Protein AF-A0A2A4QN76-F1 (afdb_monomer)

Foldseek 3Di:
DPDPPVVVVVVVVVVVVVVVVVVVVVVVVVPVVFPPQAFDWVVVSVVVCVVVAWAWDADPPDDPVPAPPVLNCCCPVVVNNQWDHFDPPPQQKTWGWTAHPVRFIKIWIWTFDDDVPDDCVPDPTTTGTHHIDRPGDPPD

Sequence (140 aa):
MMAKHKNTFLYLMTFFCFALLIFCAFLYQNHEKKSLILNMPYHDVREIIIQNGWKPYEREDRNYDTMGFHAEDLIKNFGYIEVDACSGTGMGYCQFYFKNKHGVFLRVTSKESPFPGYDPDIDGFDYMAVFSYGLQYKVD

Secondary structure (DSSP, 8-state):
--SHHHHHHHHHHHHHHHHHHHHHHHHHHHHHHHHTTTTSBHHHHHHHHHHTT-EE---TT--GGGS-HHHHHHHHHH--TTEEEE-TTTT-EEEEEEE-TTS-EEEEEEEE---TT--HHHH---EEEEEEE-------

Nearest PDB structures (foldseek):
  1x0o-assembly1_A  TM=3.740E-01  e=8.622E-01  Homo sapiens
  6zxd-assembly1_z  TM=3.828E-01  e=1.523E+00  Homo sapiens
  6h00-assembly1_A-2  TM=3.801E-01  e=1.707E+00  Homo sapiens
  6zxh-assembly1_z  TM=2.786E-01  e=1.284E+00  Homo sapiens
  6zxf-assembly1_z  TM=2.834E-01  e=3.016E+00  Homo sapiens

Radius of gyration: 23.34 Å; Cα contacts (8 Å, |Δi|>4): 178; chains: 1; bounding box: 62×31×75 Å

Mean predicted aligned error: 13.36 Å

Solvent-accessible surface area (backbone atoms only — not comparable to full-atom values): 8167 Å² total; per-residue (Å²): 143,87,70,73,65,64,57,55,52,52,52,52,54,53,51,49,51,51,53,50,52,54,52,51,54,60,55,54,66,63,57,61,73,69,66,76,57,59,80,36,50,36,68,62,46,49,50,55,44,43,76,71,58,33,37,77,35,62,65,89,84,67,54,73,91,77,47,46,68,69,41,51,45,38,32,76,79,69,62,43,54,19,54,75,50,40,49,88,80,82,65,43,33,34,35,32,34,26,34,33,95,85,61,38,37,33,41,36,31,28,27,51,59,90,59,96,87,70,52,69,93,80,74,58,86,62,31,27,20,70,44,78,44,76,49,83,50,76,83,128

pLDDT: mean 71.49, std 17.36, range [27.89, 94.19]

Structure (mmCIF, N/CA/C/O backbone):
data_AF-A0A2A4QN76-F1
#
_entry.id   AF-A0A2A4QN76-F1
#
loop_
_atom_site.group_PDB
_atom_site.id
_atom_site.type_symbol
_atom_site.label_atom_id
_atom_site.label_alt_id
_atom_site.label_comp_id
_atom_site.label_asym_id
_atom_site.label_entity_id
_atom_site.label_seq_id
_atom_site.pdbx_PDB_ins_code
_atom_site.Cartn_x
_atom_site.Cartn_y
_atom_site.Cartn_z
_atom_site.occupancy
_atom_site.B_iso_or_equiv
_atom_site.auth_seq_id
_atom_site.auth_comp_id
_atom_site.auth_asym_id
_atom_site.auth_atom_id
_atom_site.pdbx_PDB_model_num
ATOM 1 N N . MET A 1 1 ? -39.518 17.758 55.658 1.00 46.94 1 MET A N 1
ATOM 2 C CA . MET A 1 1 ? -39.294 17.317 54.261 1.00 46.94 1 MET A CA 1
ATOM 3 C C . MET A 1 1 ? -37.915 17.787 53.773 1.00 46.94 1 MET A C 1
ATOM 5 O O . MET A 1 1 ? -37.858 18.808 53.116 1.00 46.94 1 MET A O 1
ATOM 9 N N . MET A 1 2 ? -36.793 17.126 54.104 1.00 52.97 2 MET A N 1
ATOM 10 C CA . MET A 1 2 ? -35.450 17.566 53.633 1.00 52.97 2 MET A CA 1
ATOM 11 C C . MET A 1 2 ? -34.412 16.424 53.480 1.00 52.97 2 MET A C 1
ATOM 13 O O . MET A 1 2 ? -33.221 16.637 53.660 1.00 52.97 2 MET A O 1
ATOM 17 N N . ALA A 1 3 ? -34.825 15.192 53.152 1.00 53.44 3 ALA A N 1
ATOM 18 C CA . ALA A 1 3 ? -33.884 14.065 52.973 1.00 53.44 3 ALA A CA 1
ATOM 19 C C . ALA A 1 3 ? -33.683 13.629 51.506 1.00 53.44 3 ALA A C 1
ATOM 21 O O . ALA A 1 3 ? -32.710 12.954 51.186 1.00 53.44 3 ALA A O 1
ATOM 22 N N . LYS A 1 4 ? -34.568 14.039 50.586 1.00 53.28 4 LYS A N 1
ATOM 23 C CA . LYS A 1 4 ? -34.604 13.515 49.207 1.00 53.28 4 LYS A CA 1
ATOM 24 C C . LYS A 1 4 ? -33.523 14.102 48.281 1.00 53.28 4 LYS A C 1
ATOM 26 O O . LYS A 1 4 ? -33.221 13.508 47.260 1.00 53.28 4 LYS A O 1
ATOM 31 N N . HIS A 1 5 ? -32.913 15.234 48.648 1.00 55.38 5 HIS A N 1
ATOM 32 C CA . HIS A 1 5 ? -31.998 15.988 47.776 1.00 55.38 5 HIS A CA 1
ATOM 33 C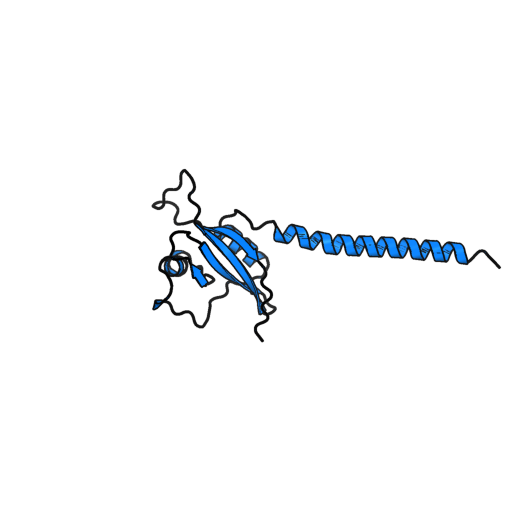 C . HIS A 1 5 ? -30.548 15.463 47.764 1.00 55.38 5 HIS A C 1
ATOM 35 O O . HIS A 1 5 ? -29.844 15.629 46.770 1.00 55.38 5 HIS A O 1
ATOM 41 N N . LYS A 1 6 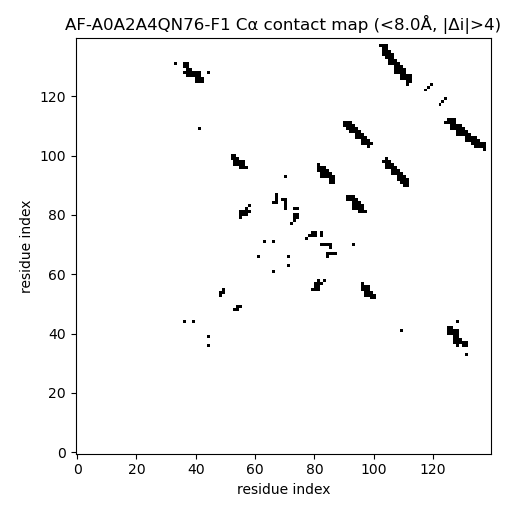? -30.095 14.807 48.846 1.00 57.00 6 LYS A N 1
ATOM 42 C CA . LYS A 1 6 ? -28.715 14.291 48.957 1.00 57.00 6 LYS A CA 1
ATOM 43 C C . LYS A 1 6 ? -28.479 13.058 48.081 1.00 57.00 6 LYS A C 1
AT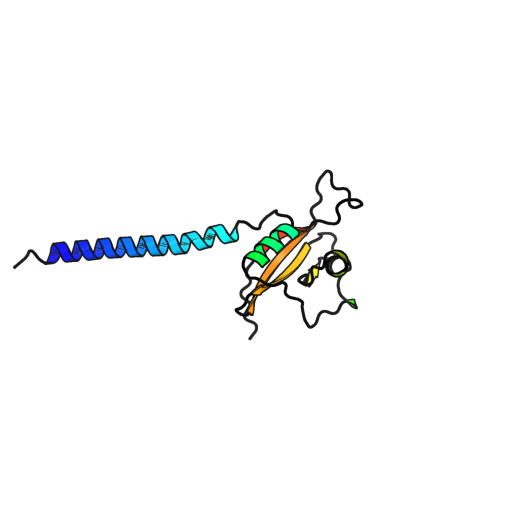OM 45 O O . LYS A 1 6 ? -27.427 12.944 47.462 1.00 57.00 6 LYS A O 1
ATOM 50 N N . ASN A 1 7 ? -29.482 12.188 47.964 1.00 62.75 7 ASN A N 1
ATOM 51 C CA . ASN A 1 7 ? -29.385 10.989 47.130 1.00 62.75 7 ASN A CA 1
ATOM 52 C C . ASN A 1 7 ? -29.396 11.347 45.640 1.00 62.75 7 ASN A C 1
ATOM 54 O O . ASN A 1 7 ? -28.600 10.803 44.885 1.00 62.75 7 ASN A O 1
ATOM 58 N N . THR A 1 8 ? -30.215 12.317 45.222 1.00 71.81 8 THR A N 1
ATOM 59 C CA . THR A 1 8 ? -30.261 12.775 43.823 1.00 71.81 8 THR A CA 1
ATOM 60 C C . THR A 1 8 ? -28.919 13.339 43.353 1.00 71.81 8 THR A C 1
ATOM 62 O O . THR A 1 8 ? -28.494 13.050 42.239 1.00 71.81 8 THR A O 1
ATOM 65 N N . PHE A 1 9 ? -28.218 14.087 44.210 1.00 76.00 9 PHE A N 1
ATOM 66 C CA . PHE A 1 9 ? -26.894 14.630 43.894 1.00 76.00 9 PHE A CA 1
ATOM 67 C C . PHE A 1 9 ? -25.830 13.528 43.744 1.00 76.00 9 PHE A C 1
ATOM 69 O O . PHE A 1 9 ? -25.026 13.561 42.814 1.00 76.00 9 PHE A O 1
ATOM 76 N N . LEU A 1 10 ? -25.869 12.509 44.608 1.00 74.06 10 LEU A N 1
ATOM 77 C CA . LEU A 1 10 ? -24.949 11.371 44.546 1.00 74.06 10 LEU A CA 1
ATOM 78 C C . LEU A 1 10 ? -25.180 10.503 43.292 1.00 74.06 10 LEU A C 1
ATOM 80 O O . LEU A 1 10 ? -24.219 10.067 42.655 1.00 74.06 10 LEU A O 1
ATOM 84 N N . TYR A 1 11 ? -26.440 10.303 42.888 1.00 79.81 11 TYR A N 1
ATOM 85 C CA . TYR A 1 11 ? -26.779 9.599 41.644 1.00 79.81 11 TYR A CA 1
ATOM 86 C C . TYR A 1 11 ? -26.342 10.369 40.390 1.00 79.81 11 TYR A C 1
ATOM 88 O O . TYR A 1 11 ? -25.850 9.767 39.441 1.00 79.81 11 TYR A O 1
ATOM 96 N N . LEU A 1 12 ? -26.450 11.701 40.394 1.00 80.81 12 LEU A N 1
ATOM 97 C CA . LEU A 1 12 ? -25.982 12.532 39.280 1.00 80.81 12 LEU A CA 1
ATOM 98 C C . LEU A 1 12 ? -24.458 12.482 39.116 1.00 80.81 12 LEU A C 1
ATOM 100 O O . LEU A 1 12 ? -23.964 12.342 38.000 1.00 80.81 12 LEU A O 1
ATOM 104 N N . MET A 1 13 ? -23.711 12.548 40.221 1.00 81.19 13 MET A N 1
ATOM 105 C CA . MET A 1 13 ? -22.246 12.472 40.199 1.00 81.19 13 MET A CA 1
ATOM 106 C C . MET A 1 13 ? -21.741 11.102 39.736 1.00 81.19 13 MET A C 1
ATOM 108 O O . MET A 1 13 ? -20.831 11.019 38.914 1.00 81.19 13 MET A O 1
ATOM 112 N N . THR A 1 14 ? -22.357 10.020 40.215 1.00 83.94 14 THR A N 1
ATOM 113 C CA . THR A 1 14 ? -21.989 8.656 39.799 1.00 83.94 14 THR A CA 1
ATOM 114 C C . THR A 1 14 ? -22.303 8.403 38.327 1.00 83.94 14 THR A C 1
ATOM 116 O O . THR A 1 14 ? -21.462 7.849 37.621 1.00 83.94 14 THR A O 1
ATOM 119 N N . PHE A 1 15 ? -23.449 8.878 37.830 1.00 87.12 15 PHE A N 1
ATOM 120 C CA . PHE A 1 15 ? -23.792 8.793 36.410 1.00 87.12 15 PHE A CA 1
ATOM 121 C C . PHE A 1 15 ? -22.788 9.547 35.528 1.00 87.12 15 PHE A C 1
ATOM 123 O O . PHE A 1 15 ? -22.333 9.017 34.515 1.00 87.12 15 PHE A O 1
ATOM 130 N N . PHE A 1 16 ? -22.389 10.755 35.935 1.00 87.31 16 PHE A N 1
ATOM 131 C CA . PHE A 1 16 ? -21.427 11.559 35.182 1.00 87.31 16 PHE A CA 1
ATOM 132 C C . PHE A 1 16 ? -20.038 10.906 35.135 1.00 87.31 16 PHE A C 1
ATOM 134 O O . PHE A 1 16 ? -19.422 10.858 34.073 1.00 87.31 16 PHE A O 1
ATOM 141 N N . CYS A 1 17 ? -19.575 10.324 36.248 1.00 87.19 17 CYS A N 1
ATOM 142 C CA . CYS A 1 17 ? -18.332 9.549 36.279 1.00 87.19 17 CYS A CA 1
ATOM 143 C C . CYS A 1 17 ? -18.387 8.325 35.357 1.00 87.19 17 CYS A C 1
ATOM 145 O O . CYS A 1 17 ? -17.441 8.089 34.610 1.00 87.19 17 CYS A O 1
ATOM 147 N N . PHE A 1 18 ? -19.489 7.567 35.358 1.00 88.00 18 PHE A N 1
ATOM 148 C CA . PHE A 1 18 ? -19.647 6.425 34.452 1.00 88.00 18 PHE A CA 1
ATOM 149 C C . PHE A 1 18 ? -19.648 6.853 32.980 1.00 88.00 18 PHE A C 1
ATOM 151 O O . PHE A 1 18 ? -18.966 6.232 32.167 1.00 88.00 18 PHE A O 1
ATOM 158 N N . ALA A 1 19 ? -20.347 7.939 32.639 1.00 89.81 19 ALA A N 1
ATOM 159 C CA . ALA A 1 19 ? -20.349 8.483 31.283 1.00 89.81 19 ALA A CA 1
ATOM 160 C C . ALA A 1 19 ? -18.944 8.931 30.837 1.00 89.81 19 ALA A C 1
ATOM 162 O O . ALA A 1 19 ? -18.533 8.635 29.715 1.00 89.81 19 ALA A O 1
ATOM 163 N N . LEU A 1 20 ? -18.179 9.574 31.727 1.00 88.12 20 LEU A N 1
ATOM 164 C CA . LEU A 1 20 ? -16.786 9.965 31.482 1.00 88.12 20 LEU A CA 1
ATOM 165 C C . LEU A 1 20 ? -15.871 8.759 31.257 1.00 88.12 20 LEU A C 1
ATOM 167 O O . LEU A 1 20 ? -15.066 8.777 30.330 1.00 88.12 20 LEU A O 1
ATOM 171 N N . LEU A 1 21 ? -16.008 7.704 32.063 1.00 87.06 21 LEU A N 1
ATOM 172 C CA . LEU A 1 21 ? -15.219 6.479 31.908 1.00 87.06 21 LEU A CA 1
ATOM 173 C C . LEU A 1 21 ? -15.517 5.774 30.578 1.00 87.06 21 LEU A C 1
ATOM 175 O O . LEU A 1 21 ? -14.586 5.359 29.890 1.00 87.06 21 LEU A O 1
ATOM 179 N N . ILE A 1 22 ? -16.792 5.694 30.182 1.00 85.06 22 ILE A N 1
ATOM 180 C CA . ILE A 1 22 ? -17.198 5.110 28.895 1.00 85.06 22 ILE A CA 1
ATOM 181 C C . ILE A 1 22 ? -16.643 5.937 27.728 1.00 85.06 22 ILE A C 1
ATOM 183 O O . ILE A 1 22 ? -16.075 5.376 26.793 1.00 85.06 22 ILE A O 1
ATOM 187 N N . PHE A 1 23 ? -16.755 7.266 27.792 1.00 82.06 23 PHE A N 1
ATOM 188 C CA . PHE A 1 23 ? -16.219 8.154 26.760 1.00 82.06 23 PHE A CA 1
ATOM 189 C C . PHE A 1 23 ? -14.690 8.047 26.647 1.00 82.06 23 PHE A C 1
ATOM 191 O O . PHE A 1 23 ? -14.154 7.954 25.544 1.00 82.06 23 PHE A O 1
ATOM 198 N N . CYS A 1 24 ? -13.986 7.971 27.779 1.00 81.31 24 CYS A N 1
ATOM 199 C CA . CYS A 1 24 ? -12.533 7.819 27.814 1.00 81.31 24 CYS A CA 1
ATOM 200 C C . CYS A 1 24 ? -12.081 6.476 27.212 1.00 81.31 24 CYS A C 1
ATOM 202 O O . CYS A 1 24 ? -11.151 6.443 26.407 1.00 81.31 24 CYS A O 1
ATOM 204 N N . ALA A 1 25 ? -12.788 5.380 27.514 1.00 76.69 25 ALA A N 1
ATOM 205 C CA . ALA A 1 25 ? -12.526 4.073 26.908 1.00 76.69 25 ALA A CA 1
ATOM 206 C C . ALA A 1 25 ? -12.733 4.085 25.381 1.00 76.69 25 ALA A C 1
ATOM 208 O O . ALA A 1 25 ? -11.941 3.499 24.642 1.00 76.69 25 ALA A O 1
ATOM 209 N N . PHE A 1 26 ? -13.754 4.801 24.898 1.00 69.81 26 PHE A N 1
ATOM 210 C CA . PHE A 1 26 ? -14.028 4.948 23.466 1.00 69.81 26 PHE A CA 1
ATOM 211 C C . PHE A 1 26 ? -12.934 5.745 22.739 1.00 69.81 26 PHE A C 1
ATOM 213 O O . PHE A 1 26 ? -12.553 5.414 21.615 1.00 69.81 26 PHE A O 1
ATOM 220 N N . LEU A 1 27 ? -12.392 6.784 23.379 1.00 65.94 27 LEU A N 1
ATOM 221 C CA . LEU A 1 27 ? -11.265 7.546 22.839 1.00 65.94 27 LEU A CA 1
ATOM 222 C C . LEU A 1 27 ? -9.962 6.735 22.847 1.00 65.94 27 LEU A C 1
ATOM 224 O O . LEU A 1 27 ? -9.218 6.779 21.868 1.00 65.94 27 LEU A O 1
ATOM 228 N N . TYR A 1 28 ? -9.709 5.959 23.905 1.00 64.12 28 TYR A N 1
ATOM 229 C CA . TYR A 1 28 ? -8.490 5.158 24.052 1.00 64.12 28 TYR A CA 1
ATOM 230 C C . TYR A 1 28 ? -8.325 4.118 22.931 1.00 64.12 28 TYR A C 1
ATOM 232 O O . TYR A 1 28 ? -7.244 4.000 22.354 1.00 64.12 28 TYR A O 1
ATOM 240 N N . GLN A 1 29 ? -9.404 3.434 22.532 1.00 56.03 29 GLN A N 1
ATOM 241 C CA . GLN A 1 29 ? -9.340 2.432 21.456 1.00 56.03 29 GLN A CA 1
ATOM 242 C C . GLN A 1 29 ? -8.944 3.001 20.083 1.00 56.03 29 GLN A C 1
ATOM 244 O O . GLN A 1 29 ? -8.411 2.275 19.245 1.00 56.03 29 GLN A O 1
ATOM 249 N N . ASN A 1 30 ? -9.170 4.293 19.837 1.00 54.19 30 ASN A N 1
ATOM 250 C CA . ASN A 1 30 ? -8.855 4.904 18.546 1.00 54.19 30 ASN A CA 1
ATOM 251 C C . ASN A 1 30 ? -7.370 5.279 18.392 1.00 54.19 30 ASN A C 1
ATOM 253 O O . ASN A 1 30 ? -6.908 5.450 17.265 1.00 54.19 30 ASN A O 1
ATOM 257 N N . HIS A 1 31 ? -6.614 5.396 19.490 1.00 51.16 31 HIS A N 1
ATOM 258 C CA . HIS A 1 31 ? -5.220 5.843 19.441 1.00 51.16 31 HIS A CA 1
ATOM 259 C C . HIS A 1 31 ? -4.242 4.712 19.082 1.00 51.16 31 HIS A C 1
ATOM 261 O O . HIS A 1 31 ? -3.394 4.894 18.208 1.00 51.16 31 HIS A O 1
ATOM 267 N N . GLU A 1 32 ? -4.379 3.525 19.684 1.00 48.19 32 GLU A N 1
ATOM 268 C CA . GLU A 1 32 ? -3.433 2.421 19.442 1.00 48.19 32 GLU A CA 1
ATOM 269 C C . GLU A 1 32 ? -3.465 1.903 18.000 1.00 48.19 32 GLU A C 1
ATOM 271 O O . GLU A 1 32 ? -2.428 1.567 17.427 1.00 48.19 32 GLU A O 1
ATOM 276 N N . LYS A 1 33 ? -4.638 1.925 17.355 1.00 50.91 33 LYS A N 1
ATOM 277 C CA . LYS A 1 33 ? -4.811 1.370 16.006 1.00 50.91 33 LYS A CA 1
ATOM 278 C C . LYS A 1 33 ? -4.024 2.120 14.920 1.00 50.91 33 LYS A C 1
ATOM 280 O O . LYS A 1 33 ? -3.754 1.554 13.866 1.00 50.91 33 LYS A O 1
ATOM 285 N N . LYS A 1 34 ? -3.645 3.382 15.164 1.00 49.47 34 LYS A N 1
ATOM 286 C CA . LYS A 1 34 ? -2.907 4.227 14.207 1.00 49.47 34 LYS A CA 1
ATOM 287 C C . LYS A 1 34 ? -1.388 4.004 14.250 1.00 49.47 34 LYS A C 1
ATOM 289 O O . LYS A 1 34 ? -0.716 4.258 13.256 1.00 49.47 34 LYS A O 1
ATOM 294 N N . SER A 1 35 ? -0.849 3.537 15.378 1.00 51.25 35 SER A N 1
ATOM 295 C CA . SER A 1 35 ? 0.602 3.443 15.606 1.00 51.25 35 SER A CA 1
ATOM 296 C C . SER A 1 35 ? 1.235 2.140 15.111 1.00 51.25 35 SER A C 1
ATOM 298 O O . SER A 1 35 ? 2.451 2.092 14.957 1.00 51.25 35 SER A O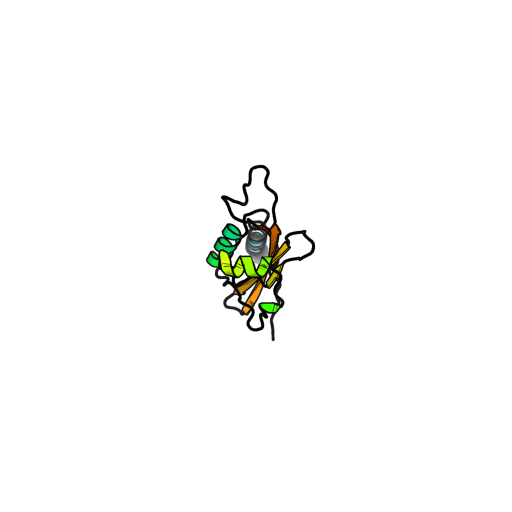 1
ATOM 300 N N . LEU A 1 36 ? 0.446 1.086 14.879 1.00 54.47 36 LEU A N 1
ATOM 301 C CA . LEU A 1 36 ? 0.980 -0.267 14.681 1.00 54.47 36 LEU A CA 1
ATOM 302 C C . LEU A 1 36 ? 1.660 -0.480 13.315 1.00 54.47 36 LEU A C 1
ATOM 304 O O . LEU A 1 36 ? 2.351 -1.467 13.144 1.00 54.47 36 LEU A O 1
ATOM 308 N N . ILE A 1 37 ? 1.475 0.420 12.342 1.00 64.31 37 ILE A N 1
ATOM 309 C CA . ILE A 1 37 ? 1.759 0.154 10.915 1.00 64.31 37 ILE A CA 1
ATOM 310 C C . ILE A 1 37 ? 3.110 0.743 10.436 1.00 64.31 37 ILE A C 1
ATOM 312 O O . ILE A 1 37 ? 3.510 0.558 9.292 1.00 64.31 37 ILE A O 1
ATOM 316 N N . LEU A 1 38 ? 3.822 1.489 11.284 1.00 65.75 38 LEU A N 1
ATOM 317 C CA . LEU A 1 38 ? 5.061 2.182 10.903 1.00 65.75 38 LEU A CA 1
ATOM 318 C C . LEU A 1 38 ? 6.279 1.246 10.973 1.00 65.75 38 LEU A C 1
ATOM 320 O O . LEU A 1 38 ? 6.404 0.481 11.925 1.00 65.75 38 LEU A O 1
ATOM 324 N N . ASN A 1 39 ? 7.209 1.376 10.020 1.00 67.81 39 ASN A N 1
ATOM 325 C CA . ASN A 1 39 ? 8.491 0.647 9.960 1.00 67.81 39 ASN A CA 1
ATOM 326 C C . ASN A 1 39 ? 8.373 -0.885 9.834 1.00 67.81 39 ASN A C 1
ATOM 328 O O . ASN A 1 39 ? 9.280 -1.605 10.247 1.00 67.81 39 ASN A O 1
ATOM 332 N N . MET A 1 40 ? 7.271 -1.377 9.271 1.00 73.12 40 MET A N 1
ATOM 333 C CA . MET A 1 40 ? 7.118 -2.784 8.892 1.00 73.12 40 MET A CA 1
ATOM 334 C C . MET A 1 40 ? 7.229 -2.944 7.370 1.00 73.12 40 MET A C 1
ATOM 336 O O . MET A 1 40 ? 6.879 -1.995 6.647 1.00 73.12 40 MET A O 1
ATOM 340 N N . PRO A 1 41 ? 7.660 -4.126 6.886 1.00 78.94 41 PRO A N 1
ATOM 341 C CA . PRO A 1 41 ? 7.532 -4.509 5.487 1.00 78.94 41 PRO A CA 1
ATOM 342 C C . PRO A 1 41 ? 6.136 -4.209 4.956 1.00 78.94 41 PRO A C 1
ATOM 344 O O . PRO A 1 41 ? 5.123 -4.466 5.613 1.00 78.94 41 PRO A O 1
ATOM 347 N N . TYR A 1 42 ? 6.058 -3.660 3.750 1.00 82.38 42 TYR A N 1
ATOM 348 C CA . TYR A 1 42 ? 4.791 -3.304 3.125 1.00 82.38 42 TYR A CA 1
ATOM 349 C C . TYR A 1 42 ? 3.926 -4.545 2.936 1.00 82.38 42 TYR A C 1
ATOM 351 O O . TYR A 1 42 ? 2.709 -4.459 3.084 1.00 82.38 42 TYR A O 1
ATOM 359 N N . HIS A 1 43 ? 4.548 -5.693 2.663 1.00 84.62 43 HIS A N 1
ATOM 360 C CA . HIS A 1 43 ? 3.853 -6.967 2.571 1.00 84.62 43 HIS A CA 1
ATOM 361 C C . HIS A 1 43 ? 3.075 -7.288 3.859 1.00 84.62 43 HIS A C 1
ATOM 363 O O . HIS A 1 43 ? 1.858 -7.473 3.814 1.00 84.62 43 HIS A O 1
ATOM 369 N N . ASP A 1 44 ? 3.736 -7.228 5.015 1.00 82.44 44 ASP A N 1
ATOM 370 C CA . ASP A 1 44 ? 3.113 -7.485 6.321 1.00 82.44 44 ASP A CA 1
ATOM 371 C C . ASP A 1 44 ? 2.013 -6.458 6.626 1.00 82.44 44 ASP A C 1
ATOM 373 O O . ASP A 1 44 ? 0.915 -6.775 7.091 1.00 82.44 44 ASP A O 1
ATOM 377 N N . VAL A 1 45 ? 2.281 -5.192 6.304 1.00 83.62 45 VAL A N 1
ATOM 378 C CA . VAL A 1 45 ? 1.321 -4.094 6.447 1.00 83.62 45 VAL A CA 1
ATOM 379 C C . VAL A 1 45 ? 0.076 -4.334 5.599 1.00 83.62 45 VAL A C 1
ATOM 381 O O . VAL A 1 45 ? -1.047 -4.141 6.074 1.00 83.62 45 VAL A O 1
ATOM 384 N N . ARG A 1 46 ? 0.258 -4.765 4.352 1.00 88.06 46 ARG A N 1
ATOM 385 C CA . ARG A 1 46 ? -0.814 -5.094 3.416 1.00 88.06 46 ARG A CA 1
ATOM 386 C C . ARG A 1 46 ? -1.685 -6.215 3.969 1.00 88.06 46 ARG A C 1
ATOM 388 O O . ARG A 1 46 ? -2.909 -6.083 3.940 1.00 88.06 46 ARG A O 1
ATOM 395 N N . GLU A 1 47 ? -1.094 -7.270 4.524 1.00 88.25 47 GLU A N 1
ATOM 396 C CA . GLU A 1 47 ? -1.853 -8.352 5.157 1.00 88.25 47 GLU A CA 1
ATOM 397 C C . GLU A 1 47 ? -2.698 -7.851 6.329 1.00 88.25 47 GLU A C 1
ATOM 399 O O . GLU A 1 47 ? -3.902 -8.113 6.377 1.00 88.25 47 GLU A O 1
ATOM 404 N N . ILE A 1 48 ? -2.110 -7.059 7.232 1.00 84.94 48 ILE A N 1
ATOM 405 C CA . ILE A 1 48 ? -2.826 -6.472 8.373 1.00 84.94 48 ILE A CA 1
ATOM 406 C C . ILE A 1 48 ? -3.998 -5.607 7.887 1.00 84.94 48 ILE A C 1
ATOM 408 O O . ILE A 1 48 ? -5.104 -5.680 8.435 1.00 84.94 48 ILE A O 1
ATOM 412 N N . ILE A 1 49 ? -3.789 -4.791 6.851 1.00 85.94 49 ILE A N 1
ATOM 413 C CA . ILE A 1 49 ? -4.825 -3.934 6.260 1.00 85.94 49 ILE A CA 1
ATOM 414 C C . ILE A 1 49 ? -5.974 -4.780 5.695 1.00 85.94 49 ILE A C 1
ATOM 416 O O . ILE A 1 49 ? -7.142 -4.504 5.998 1.00 85.94 49 ILE A O 1
ATOM 420 N N . ILE A 1 50 ? -5.656 -5.838 4.944 1.00 89.94 50 ILE A N 1
ATOM 421 C CA . ILE A 1 50 ? -6.638 -6.761 4.360 1.00 89.94 50 ILE A CA 1
ATOM 422 C C . ILE A 1 50 ? -7.429 -7.493 5.451 1.00 89.94 50 ILE A C 1
ATOM 424 O O . ILE A 1 50 ? -8.662 -7.525 5.406 1.00 89.94 50 ILE A O 1
ATOM 428 N N . GLN A 1 51 ? -6.752 -8.010 6.479 1.00 88.19 51 GLN A N 1
ATOM 429 C CA . GLN A 1 51 ? -7.384 -8.664 7.631 1.00 88.19 51 GLN A CA 1
ATOM 430 C C . GLN A 1 51 ? -8.336 -7.723 8.390 1.00 88.19 51 GLN A C 1
ATOM 432 O O . GLN A 1 51 ? -9.338 -8.163 8.950 1.00 88.19 51 GLN A O 1
ATOM 437 N N . ASN A 1 52 ? -8.077 -6.411 8.362 1.00 84.62 52 ASN A N 1
ATOM 438 C CA . ASN A 1 52 ? -8.945 -5.385 8.948 1.00 84.62 52 ASN A CA 1
ATOM 439 C C . ASN A 1 52 ? -10.108 -4.949 8.031 1.00 84.62 52 ASN A C 1
ATOM 441 O O . ASN A 1 52 ? -10.817 -3.990 8.349 1.00 84.62 52 ASN A O 1
ATOM 445 N N . GLY A 1 53 ? -10.343 -5.647 6.916 1.00 86.44 53 GLY A N 1
ATOM 446 C CA . GLY A 1 53 ? -11.512 -5.452 6.054 1.00 86.44 53 GLY A CA 1
ATOM 447 C C . GLY A 1 53 ? -11.367 -4.346 5.006 1.00 86.44 53 GLY A C 1
ATOM 448 O O . GLY A 1 53 ? -12.366 -3.934 4.404 1.00 86.44 53 GLY A O 1
ATOM 449 N N . TRP A 1 54 ? -10.149 -3.863 4.779 1.00 90.19 54 TRP A N 1
ATOM 450 C CA . TRP A 1 54 ? -9.822 -3.025 3.630 1.00 90.19 54 TRP A CA 1
ATOM 451 C C . TRP A 1 54 ? -9.490 -3.908 2.424 1.00 90.19 54 TRP A C 1
ATOM 453 O O . TRP A 1 54 ? -8.971 -5.009 2.576 1.00 90.19 54 TRP A O 1
ATOM 463 N N . LYS A 1 55 ? -9.793 -3.446 1.213 1.00 94.12 55 LYS A N 1
ATOM 464 C CA . LYS A 1 55 ? -9.490 -4.166 -0.030 1.00 94.12 55 LYS A CA 1
ATOM 465 C C . LYS A 1 55 ? -8.479 -3.380 -0.859 1.00 94.12 55 LYS A C 1
ATOM 467 O O . LYS A 1 55 ? -8.647 -2.162 -0.933 1.00 94.12 55 LYS A O 1
ATOM 472 N N . PRO A 1 56 ? -7.486 -4.029 -1.491 1.00 94.19 56 PRO A N 1
ATOM 473 C CA . PRO A 1 56 ? -6.640 -3.388 -2.491 1.00 94.19 56 PRO A CA 1
ATOM 474 C C . PRO A 1 56 ? -7.501 -2.658 -3.522 1.00 94.19 56 PRO A C 1
ATOM 476 O O . PRO A 1 56 ? -8.482 -3.221 -4.015 1.00 94.19 56 PRO A O 1
ATOM 479 N N . TYR A 1 57 ? -7.188 -1.394 -3.788 1.00 93.19 57 TYR A N 1
ATOM 480 C CA . TYR A 1 57 ? -7.897 -0.600 -4.780 1.00 93.19 57 TYR A CA 1
ATOM 481 C C . TYR A 1 57 ? -7.054 -0.467 -6.039 1.00 93.19 57 TYR A C 1
ATOM 483 O O . TYR A 1 57 ? -6.062 0.257 -6.062 1.00 93.19 57 TYR A O 1
ATOM 491 N N . GLU A 1 58 ? -7.493 -1.135 -7.096 1.00 91.38 58 GLU A N 1
ATOM 492 C CA . GLU A 1 58 ? -6.974 -0.907 -8.433 1.00 91.38 58 GLU A CA 1
ATOM 493 C C . GLU A 1 58 ? -7.648 0.318 -9.052 1.00 91.38 58 GLU A C 1
ATOM 495 O O . GLU A 1 58 ? -8.874 0.433 -9.079 1.00 91.38 58 GLU A O 1
ATOM 500 N N . ARG A 1 59 ? -6.828 1.254 -9.525 1.00 84.44 59 ARG A N 1
ATOM 501 C CA . ARG A 1 59 ? -7.291 2.453 -10.215 1.00 84.44 59 ARG A CA 1
ATOM 502 C C . ARG A 1 59 ? -7.836 2.069 -11.599 1.00 84.44 59 ARG A C 1
ATOM 504 O O . ARG A 1 59 ? -7.096 1.535 -12.417 1.00 84.44 59 ARG A O 1
ATOM 511 N N . GLU A 1 60 ? -9.102 2.392 -11.865 1.00 83.88 60 GLU A N 1
ATOM 512 C CA . GLU A 1 60 ? -9.787 2.057 -13.127 1.00 83.88 60 GLU A CA 1
ATOM 513 C C . GLU A 1 60 ? -9.189 2.771 -14.353 1.00 83.88 60 GLU A C 1
ATOM 515 O O . GLU A 1 60 ? -9.126 2.194 -15.434 1.00 83.88 60 GLU A O 1
ATOM 520 N N . ASP A 1 61 ? -8.711 4.008 -14.193 1.00 83.94 61 ASP A N 1
ATOM 521 C CA . ASP A 1 61 ? -8.096 4.828 -15.246 1.00 83.94 61 ASP A CA 1
ATOM 522 C C . ASP A 1 61 ? -6.567 4.676 -15.317 1.00 83.94 61 ASP A C 1
ATOM 524 O O . ASP A 1 61 ? -5.867 5.546 -15.840 1.00 83.94 61 ASP A O 1
ATOM 528 N N . ARG A 1 62 ? -6.014 3.583 -14.770 1.00 83.06 62 ARG A N 1
ATOM 529 C CA . ARG A 1 62 ? -4.567 3.353 -14.772 1.00 83.06 62 ARG A CA 1
ATOM 530 C C . ARG A 1 62 ? -4.046 3.226 -16.204 1.00 83.06 62 ARG A C 1
ATOM 532 O O . ARG A 1 62 ? -4.355 2.275 -16.917 1.00 83.06 62 ARG A O 1
ATOM 539 N N . ASN A 1 63 ? -3.175 4.155 -16.583 1.00 82.31 63 ASN A N 1
ATOM 540 C CA . ASN A 1 63 ? -2.402 4.063 -17.811 1.00 82.31 63 ASN A CA 1
ATOM 541 C C . ASN A 1 63 ? -1.024 3.447 -17.524 1.00 82.31 63 ASN A C 1
ATOM 543 O O . ASN A 1 63 ? -0.117 4.132 -17.041 1.00 82.31 63 ASN A O 1
ATOM 547 N N . TYR A 1 64 ? -0.884 2.160 -17.847 1.00 78.06 64 TYR A N 1
ATOM 548 C CA . TYR A 1 64 ? 0.352 1.397 -17.666 1.00 78.06 64 TYR A CA 1
ATOM 549 C C . TYR A 1 64 ? 1.530 1.953 -18.481 1.00 78.06 64 TYR A C 1
ATOM 551 O O . TYR A 1 64 ? 2.658 1.863 -18.013 1.00 78.06 64 TYR A O 1
ATOM 559 N N . ASP A 1 65 ? 1.292 2.613 -19.621 1.00 76.31 65 ASP A N 1
ATOM 560 C CA . ASP A 1 65 ? 2.364 3.177 -20.462 1.00 76.31 65 ASP A CA 1
ATOM 561 C C . ASP A 1 65 ? 3.046 4.390 -19.811 1.00 76.31 65 ASP A C 1
ATOM 563 O O . ASP A 1 65 ? 4.181 4.740 -20.129 1.00 76.31 65 ASP A O 1
ATOM 567 N N . THR A 1 66 ? 2.336 5.060 -18.902 1.00 76.12 66 THR A N 1
ATOM 568 C CA . THR A 1 66 ? 2.832 6.232 -18.158 1.00 76.12 66 THR A CA 1
ATOM 569 C C . THR A 1 66 ? 3.221 5.902 -16.721 1.00 76.12 66 THR A C 1
ATOM 571 O O . THR A 1 66 ? 3.657 6.776 -15.968 1.00 76.12 66 THR A O 1
ATOM 574 N N . MET A 1 67 ? 3.037 4.646 -16.325 1.00 75.44 67 MET A N 1
ATOM 575 C CA . MET A 1 67 ? 3.360 4.169 -14.996 1.00 75.44 67 MET A CA 1
ATOM 576 C C . MET A 1 67 ? 4.881 4.074 -14.863 1.00 75.44 67 MET A C 1
ATOM 578 O O . MET A 1 67 ? 5.561 3.529 -15.725 1.00 75.44 67 MET A O 1
ATOM 582 N N . GLY A 1 68 ? 5.448 4.648 -13.800 1.00 75.00 68 GLY A N 1
ATOM 583 C CA . GLY A 1 68 ? 6.890 4.543 -13.567 1.00 75.00 68 GLY A CA 1
ATOM 584 C C . GLY A 1 68 ? 7.318 3.081 -13.391 1.00 75.00 68 GLY A C 1
ATOM 585 O O . GLY A 1 68 ? 6.590 2.310 -12.765 1.00 75.00 68 GLY A O 1
ATOM 586 N N . PHE A 1 69 ? 8.514 2.732 -13.878 1.00 74.62 69 PHE A N 1
ATOM 587 C CA . PHE A 1 69 ? 9.060 1.363 -13.901 1.00 74.62 69 PHE A CA 1
ATOM 588 C C . PHE A 1 69 ? 8.863 0.582 -12.589 1.00 74.62 69 PHE A C 1
ATOM 590 O O . PHE A 1 69 ? 8.392 -0.548 -12.604 1.00 74.62 69 PHE A O 1
ATOM 597 N N . HIS A 1 70 ? 9.137 1.198 -11.434 1.00 76.75 70 HIS A N 1
ATOM 598 C CA . HIS A 1 70 ? 8.966 0.536 -10.134 1.00 76.75 70 HIS A CA 1
ATOM 599 C C . HIS A 1 70 ? 7.514 0.173 -9.808 1.00 76.75 70 HIS A C 1
ATOM 601 O O . HIS A 1 70 ? 7.250 -0.859 -9.204 1.00 76.75 70 HIS A O 1
ATOM 607 N N . ALA A 1 71 ? 6.556 1.016 -10.188 1.00 80.94 71 ALA A N 1
ATOM 608 C CA . ALA A 1 71 ? 5.154 0.733 -9.916 1.00 80.94 71 ALA A CA 1
ATOM 609 C C . ALA A 1 71 ? 4.649 -0.403 -10.826 1.00 80.94 71 ALA A C 1
ATOM 611 O O . ALA A 1 71 ? 3.882 -1.254 -10.385 1.00 80.94 71 ALA A O 1
ATOM 612 N N . GLU A 1 72 ? 5.124 -0.448 -12.072 1.00 82.88 72 GLU A N 1
ATOM 613 C CA . GLU A 1 72 ? 4.860 -1.551 -12.996 1.00 82.88 72 GLU A CA 1
ATOM 614 C C . GLU A 1 72 ? 5.442 -2.882 -12.484 1.00 82.88 72 GLU A C 1
ATOM 616 O O . GLU A 1 72 ? 4.744 -3.897 -12.491 1.00 82.88 72 GLU A O 1
ATOM 621 N N . ASP A 1 73 ? 6.680 -2.866 -11.986 1.00 81.00 73 ASP A N 1
ATOM 622 C CA . ASP A 1 73 ? 7.354 -4.020 -11.382 1.00 81.00 73 ASP A CA 1
ATOM 623 C C . ASP A 1 73 ? 6.572 -4.581 -10.181 1.00 81.00 73 ASP A C 1
ATOM 625 O O . ASP A 1 73 ? 6.275 -5.776 -10.121 1.00 81.00 73 ASP A O 1
ATOM 629 N N . LEU A 1 74 ? 6.112 -3.698 -9.287 1.00 82.69 74 LEU A N 1
ATOM 630 C CA . LEU A 1 74 ? 5.278 -4.063 -8.139 1.00 82.69 74 LEU A CA 1
ATOM 631 C C . LEU A 1 74 ? 3.966 -4.754 -8.533 1.00 82.69 74 LEU A C 1
ATOM 633 O O . LEU A 1 74 ? 3.516 -5.678 -7.852 1.00 82.69 74 LEU A O 1
ATOM 637 N N . ILE A 1 75 ? 3.348 -4.344 -9.640 1.00 86.38 75 ILE A N 1
ATOM 638 C CA . ILE A 1 75 ? 2.151 -5.022 -10.151 1.00 86.38 75 ILE A CA 1
ATOM 639 C C . ILE A 1 75 ? 2.521 -6.375 -10.750 1.00 86.38 75 ILE A C 1
ATOM 641 O O . ILE A 1 75 ? 1.904 -7.382 -10.406 1.00 86.38 75 ILE A O 1
ATOM 645 N N . LYS A 1 76 ? 3.497 -6.405 -11.659 1.00 82.75 76 LYS A N 1
ATOM 646 C CA . LYS A 1 76 ? 3.786 -7.590 -12.476 1.00 82.75 76 LYS A CA 1
ATOM 647 C C . LYS A 1 76 ? 4.419 -8.722 -11.677 1.00 82.75 76 LYS A C 1
ATOM 649 O O . LYS A 1 76 ? 4.041 -9.873 -11.878 1.00 82.75 76 LYS A O 1
ATOM 654 N N . ASN A 1 77 ? 5.342 -8.395 -10.779 1.00 80.50 77 ASN A N 1
ATOM 655 C CA . ASN A 1 77 ? 6.137 -9.386 -10.059 1.00 80.50 77 ASN A CA 1
ATOM 656 C C . ASN A 1 77 ? 5.580 -9.693 -8.665 1.00 80.50 77 ASN A C 1
ATOM 658 O O . ASN A 1 77 ? 5.712 -10.822 -8.199 1.00 80.50 77 ASN A O 1
ATOM 662 N N . PHE A 1 78 ? 4.896 -8.734 -8.027 1.00 81.94 78 PHE A N 1
ATOM 663 C CA . PHE A 1 78 ? 4.382 -8.892 -6.659 1.00 81.94 78 PHE A CA 1
ATOM 664 C C . PHE A 1 78 ? 2.849 -8.876 -6.554 1.00 81.94 78 PHE A C 1
ATOM 666 O O . PHE A 1 78 ? 2.296 -9.191 -5.499 1.00 81.94 78 PHE A O 1
ATOM 673 N N . GLY A 1 79 ? 2.130 -8.539 -7.631 1.00 88.25 79 GLY A N 1
ATOM 674 C CA . GLY A 1 79 ? 0.666 -8.511 -7.634 1.00 88.25 79 GLY A CA 1
ATOM 675 C C . GLY A 1 79 ? 0.064 -7.379 -6.795 1.00 88.25 79 GLY A C 1
ATOM 676 O O . GLY A 1 79 ? -1.095 -7.471 -6.381 1.00 88.25 79 GLY A O 1
ATOM 677 N N . TYR A 1 80 ? 0.825 -6.314 -6.522 1.00 90.06 80 TYR A N 1
ATOM 678 C CA . TYR A 1 80 ? 0.361 -5.162 -5.744 1.00 90.06 80 TYR A CA 1
ATOM 679 C C . TYR A 1 80 ? -0.470 -4.213 -6.609 1.00 90.06 80 TYR A C 1
ATOM 681 O O . TYR A 1 80 ? -0.064 -3.096 -6.918 1.00 90.06 80 TYR A O 1
ATOM 689 N N . ILE A 1 81 ? -1.662 -4.663 -7.002 1.00 92.81 81 ILE A N 1
ATOM 690 C CA . ILE A 1 81 ? -2.609 -3.911 -7.839 1.00 92.81 81 ILE A CA 1
ATOM 691 C C . ILE A 1 81 ? -3.043 -2.579 -7.218 1.00 92.81 81 ILE A C 1
ATOM 693 O O . ILE A 1 81 ? -3.555 -1.716 -7.925 1.00 92.81 81 ILE A O 1
ATOM 697 N N . GLU A 1 82 ? -2.854 -2.404 -5.912 1.00 92.50 82 GLU A N 1
ATOM 698 C CA . GLU A 1 82 ? -3.148 -1.181 -5.173 1.00 92.50 82 GLU A CA 1
ATOM 699 C C . GLU A 1 82 ? -2.111 -0.067 -5.338 1.00 92.50 82 GLU A C 1
ATOM 701 O O . GLU A 1 82 ? -2.344 1.045 -4.855 1.00 92.50 82 GLU A O 1
ATOM 706 N N . VAL A 1 83 ? -0.971 -0.339 -5.980 1.00 90.06 83 VAL A N 1
ATOM 707 C CA . VAL A 1 83 ? 0.065 0.671 -6.205 1.00 90.06 83 VAL A CA 1
ATOM 708 C C . VAL A 1 83 ? -0.425 1.735 -7.186 1.00 90.06 83 VAL A C 1
ATOM 710 O O . VAL A 1 83 ? -0.925 1.448 -8.270 1.00 90.06 83 VAL A O 1
ATOM 713 N N . ASP A 1 84 ? -0.301 2.996 -6.805 1.00 87.12 84 ASP A N 1
ATOM 714 C CA . ASP A 1 84 ? -0.769 4.128 -7.600 1.00 87.12 84 ASP A CA 1
ATOM 715 C C . ASP A 1 84 ? 0.371 4.781 -8.367 1.00 87.12 84 ASP A C 1
ATOM 717 O O . ASP A 1 84 ? 0.339 4.897 -9.588 1.00 87.12 84 ASP A O 1
ATOM 721 N N . ALA A 1 85 ? 1.403 5.183 -7.632 1.00 83.81 85 ALA A N 1
ATOM 722 C CA . ALA A 1 85 ? 2.575 5.832 -8.183 1.00 83.81 85 ALA A CA 1
ATOM 723 C C . ALA A 1 85 ? 3.781 5.597 -7.276 1.00 83.81 85 ALA A C 1
ATOM 725 O O . ALA A 1 85 ? 3.657 5.591 -6.049 1.00 83.81 85 ALA A O 1
ATOM 726 N N . CYS A 1 86 ? 4.952 5.484 -7.893 1.00 81.50 86 CYS A N 1
ATOM 727 C CA . CYS A 1 86 ? 6.237 5.485 -7.209 1.00 81.50 86 CYS A CA 1
ATOM 728 C C . CYS A 1 86 ? 7.051 6.713 -7.631 1.00 81.50 86 CYS A C 1
ATOM 730 O O . CYS A 1 86 ? 6.980 7.168 -8.773 1.00 81.50 86 CYS A O 1
ATOM 732 N N . SER A 1 87 ? 7.816 7.274 -6.699 1.00 79.00 87 SER A N 1
ATOM 733 C CA . SER A 1 87 ? 8.700 8.409 -6.940 1.00 79.00 87 SER A CA 1
ATOM 734 C C . SER A 1 87 ? 9.861 7.987 -7.840 1.00 79.00 87 SER A C 1
ATOM 736 O O . SER A 1 87 ? 10.676 7.152 -7.459 1.00 79.00 87 SER A O 1
ATOM 738 N N . GLY A 1 88 ? 9.963 8.603 -9.020 1.00 63.03 88 GLY A N 1
ATOM 739 C CA . GLY A 1 88 ? 11.053 8.369 -9.974 1.00 63.03 88 GLY A CA 1
ATOM 740 C C . GLY A 1 88 ? 12.372 9.081 -9.646 1.00 63.03 88 GLY A C 1
ATOM 741 O O . GLY A 1 88 ? 13.290 9.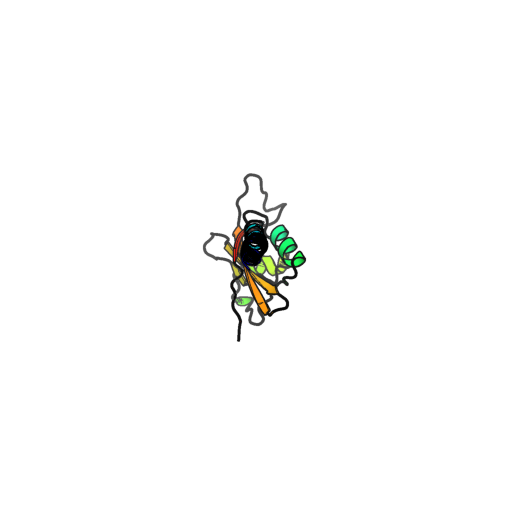044 -10.455 1.00 63.03 8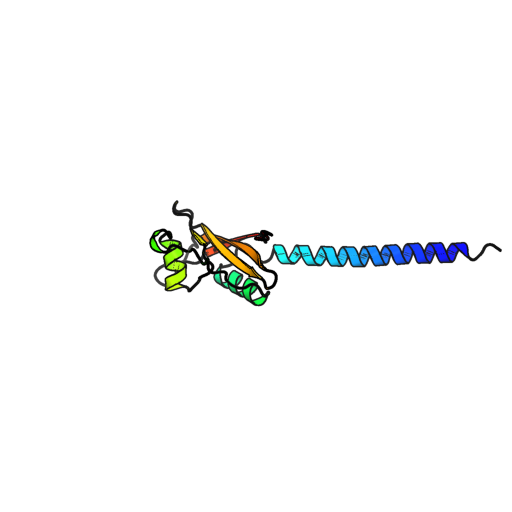8 GLY A O 1
ATOM 742 N N . THR A 1 89 ? 12.494 9.761 -8.499 1.00 59.72 89 THR A N 1
ATOM 743 C CA . THR A 1 89 ? 13.684 10.568 -8.151 1.00 59.72 89 THR A CA 1
ATOM 744 C C . THR A 1 89 ? 14.707 9.806 -7.299 1.00 59.72 89 THR A C 1
ATOM 746 O O . THR A 1 89 ? 15.476 10.430 -6.571 1.00 59.72 89 THR A O 1
ATOM 749 N N . GLY A 1 90 ? 14.677 8.468 -7.312 1.00 55.09 90 GLY A N 1
ATOM 750 C CA . GLY A 1 90 ? 15.610 7.623 -6.551 1.00 55.09 90 GLY A CA 1
ATOM 751 C C . GLY A 1 90 ? 15.377 7.604 -5.035 1.00 55.09 90 GLY A C 1
ATOM 752 O O . GLY A 1 90 ? 16.222 7.125 -4.290 1.00 55.09 90 GLY A O 1
ATOM 753 N N . MET A 1 91 ? 14.245 8.137 -4.559 1.00 59.56 91 MET A N 1
ATOM 754 C CA . MET A 1 91 ? 13.867 8.068 -3.140 1.00 59.56 91 MET A CA 1
ATOM 755 C C . MET A 1 91 ? 13.000 6.844 -2.802 1.00 59.56 91 MET A C 1
ATOM 757 O O . MET A 1 91 ? 12.681 6.645 -1.631 1.00 59.56 91 MET A O 1
ATOM 761 N N . GLY A 1 92 ? 12.589 6.065 -3.812 1.00 69.69 92 GLY A N 1
ATOM 762 C CA . GLY A 1 92 ? 11.925 4.770 -3.637 1.00 69.69 92 GLY A CA 1
ATOM 763 C C . GLY A 1 92 ? 10.567 4.816 -2.929 1.00 69.69 92 GLY A C 1
ATOM 764 O O . GLY A 1 92 ? 10.107 3.803 -2.411 1.00 69.69 92 GLY A O 1
ATOM 765 N N . TYR A 1 93 ? 9.921 5.985 -2.846 1.00 79.75 93 TYR A N 1
ATOM 766 C CA . TYR A 1 93 ? 8.610 6.093 -2.203 1.00 79.75 93 TYR A CA 1
ATOM 767 C C . TYR A 1 93 ? 7.500 5.617 -3.134 1.00 79.75 93 TYR A C 1
ATOM 769 O O . TYR A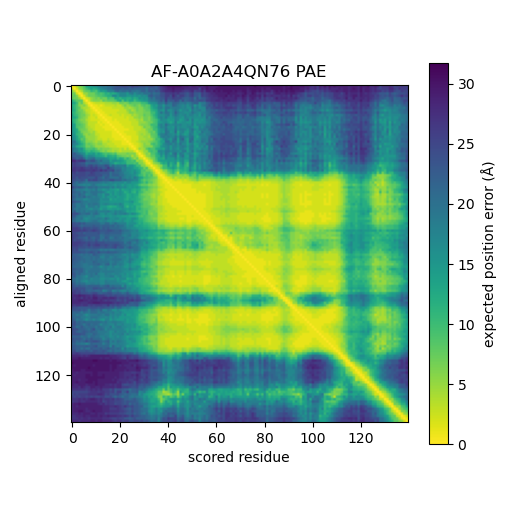 1 93 ? 7.355 6.177 -4.218 1.00 79.75 93 TYR A O 1
ATOM 777 N N . CYS A 1 94 ? 6.669 4.679 -2.688 1.00 84.56 94 CYS A N 1
ATOM 778 C CA . CYS A 1 94 ? 5.483 4.236 -3.418 1.00 84.56 94 CYS A CA 1
ATOM 779 C C . CYS A 1 94 ? 4.207 4.548 -2.634 1.00 84.56 94 CYS A C 1
ATOM 781 O O . CYS A 1 94 ? 4.185 4.511 -1.404 1.00 84.56 94 CYS A O 1
ATOM 783 N N . GLN A 1 95 ? 3.140 4.884 -3.354 1.00 87.19 95 GLN A N 1
ATOM 784 C CA . GLN A 1 95 ? 1.810 5.107 -2.796 1.00 87.19 95 GLN A CA 1
ATOM 785 C C . GLN A 1 95 ? 0.897 3.946 -3.155 1.00 87.19 95 GLN A C 1
ATOM 787 O O . GLN A 1 95 ? 0.859 3.523 -4.308 1.00 87.19 95 GLN A O 1
ATOM 792 N N . PHE A 1 96 ? 0.119 3.493 -2.179 1.00 88.69 96 PHE A N 1
ATOM 793 C CA . PHE A 1 96 ? -0.839 2.406 -2.320 1.00 88.69 96 PHE A CA 1
ATOM 794 C C . PHE A 1 96 ? -2.191 2.822 -1.761 1.00 88.69 96 PHE A C 1
ATOM 796 O O . PHE A 1 96 ? -2.256 3.535 -0.752 1.00 88.69 96 PHE A O 1
ATOM 803 N N . TYR A 1 97 ? -3.269 2.351 -2.384 1.00 90.31 97 TYR A N 1
ATOM 804 C CA . TYR A 1 97 ? -4.627 2.666 -1.959 1.00 90.31 97 TYR A CA 1
ATOM 805 C C . TYR A 1 97 ? -5.435 1.424 -1.641 1.00 90.31 97 TYR A C 1
ATOM 807 O O . TYR A 1 97 ? -5.483 0.460 -2.395 1.00 90.31 97 TYR A O 1
ATOM 815 N N . PHE A 1 98 ? -6.171 1.498 -0.544 1.00 90.62 98 PHE A N 1
ATOM 816 C CA . PHE A 1 98 ? -7.152 0.493 -0.183 1.00 90.62 98 PHE A CA 1
ATOM 817 C C . PHE A 1 98 ? -8.518 1.141 -0.038 1.00 90.62 98 PHE A C 1
ATOM 819 O O . PHE A 1 98 ? -8.619 2.296 0.365 1.00 90.62 98 PHE A O 1
ATOM 826 N N . LYS A 1 99 ? -9.580 0.395 -0.321 1.00 90.62 99 LYS A N 1
ATOM 827 C CA . LYS A 1 99 ? -10.965 0.842 -0.184 1.00 90.62 99 LYS A CA 1
ATOM 828 C C . LYS A 1 99 ? -11.699 -0.062 0.792 1.00 90.62 99 LYS A C 1
ATOM 830 O O . LYS A 1 99 ? -11.600 -1.286 0.714 1.00 90.62 99 LYS A O 1
ATOM 835 N N . ASN A 1 100 ? -12.439 0.517 1.729 1.00 87.19 100 ASN A N 1
ATOM 836 C CA . ASN A 1 100 ? -13.297 -0.265 2.618 1.00 87.19 100 ASN A CA 1
ATOM 837 C C . ASN A 1 100 ? -14.718 -0.417 2.046 1.00 87.19 100 ASN A C 1
ATOM 839 O O . ASN A 1 100 ? -15.092 0.206 1.051 1.00 87.19 100 ASN A O 1
ATOM 843 N N . LYS A 1 101 ? -15.551 -1.220 2.717 1.00 89.00 101 LYS A N 1
ATOM 844 C CA . LYS A 1 101 ? -16.960 -1.445 2.335 1.00 89.00 101 LYS A CA 1
ATOM 845 C C . LYS A 1 101 ? -17.835 -0.182 2.315 1.00 89.00 101 LYS A C 1
ATOM 847 O O . LYS A 1 101 ? -18.918 -0.211 1.746 1.00 89.00 101 LYS A O 1
ATOM 852 N N . HIS A 1 102 ? -17.391 0.899 2.956 1.00 87.31 102 HIS A N 1
ATOM 853 C CA . HIS A 1 102 ? -18.084 2.188 3.002 1.00 87.31 102 HIS A CA 1
ATOM 854 C C . HIS A 1 102 ? -17.614 3.149 1.901 1.00 87.31 102 HIS A C 1
ATOM 856 O O . HIS A 1 102 ? -18.042 4.297 1.875 1.00 87.31 102 HIS A O 1
ATOM 862 N N . GLY A 1 103 ? -16.722 2.702 1.013 1.00 85.25 103 GLY A N 1
ATOM 863 C CA . GLY A 1 103 ? -16.178 3.519 -0.067 1.00 85.25 103 GLY A CA 1
ATOM 864 C C . GLY A 1 103 ? -15.084 4.496 0.361 1.00 85.25 103 GLY A C 1
ATOM 865 O O . GLY A 1 103 ? -14.654 5.296 -0.459 1.00 85.25 103 GLY A O 1
ATOM 866 N N . VAL A 1 104 ? -14.613 4.423 1.609 1.00 84.62 104 VAL A N 1
ATOM 867 C CA . VAL A 1 104 ? -13.513 5.262 2.102 1.00 84.62 104 VAL A CA 1
ATOM 868 C C . VAL A 1 104 ? -12.187 4.687 1.627 1.00 84.62 104 VAL A C 1
ATOM 870 O O . VAL A 1 104 ? -12.012 3.465 1.631 1.00 84.62 104 VAL A O 1
ATOM 873 N N . PHE A 1 105 ? -11.255 5.574 1.283 1.00 84.44 105 PHE A N 1
ATOM 874 C CA . PHE A 1 105 ? -9.900 5.220 0.887 1.00 84.44 105 PHE A CA 1
ATOM 875 C C . PHE A 1 105 ? -8.902 5.308 2.051 1.00 84.44 105 PHE A C 1
ATOM 877 O O . PHE A 1 105 ? -8.971 6.187 2.908 1.00 84.44 105 PHE A O 1
ATOM 884 N N . LEU A 1 106 ? -7.949 4.385 2.070 1.00 84.00 106 LEU A N 1
ATOM 885 C CA . LEU A 1 106 ? -6.770 4.385 2.925 1.00 84.00 106 LEU A CA 1
ATOM 886 C C . LEU A 1 10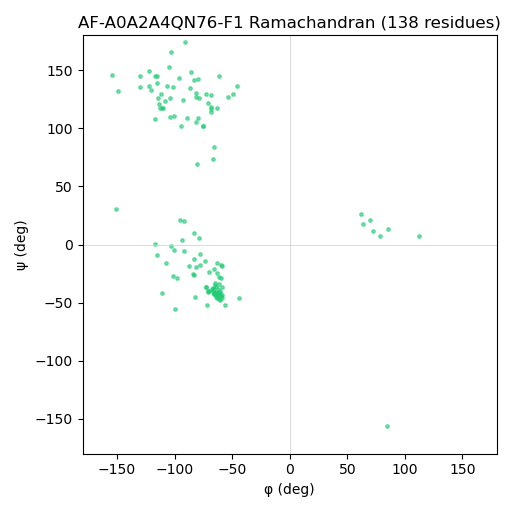6 ? -5.555 4.537 2.022 1.00 84.00 106 LEU A C 1
ATOM 888 O O . LEU A 1 106 ? -5.398 3.752 1.091 1.00 84.00 106 LEU A O 1
ATOM 892 N N . ARG A 1 107 ? -4.704 5.525 2.304 1.00 85.50 107 ARG A N 1
ATOM 893 C CA . ARG A 1 107 ? -3.444 5.718 1.590 1.00 85.50 107 ARG A CA 1
ATOM 894 C C . ARG A 1 107 ? -2.296 5.236 2.459 1.00 85.50 107 ARG A C 1
ATOM 896 O O . ARG A 1 107 ? -2.133 5.698 3.591 1.00 85.50 107 ARG A O 1
ATOM 903 N N . VAL A 1 108 ? -1.493 4.346 1.899 1.00 84.62 108 VAL A N 1
ATOM 904 C CA . VAL A 1 108 ? -0.247 3.875 2.493 1.00 84.62 108 VAL A CA 1
ATOM 905 C C . VAL A 1 108 ? 0.894 4.398 1.644 1.00 84.62 108 VAL A C 1
ATOM 907 O O . VAL A 1 108 ? 0.882 4.249 0.426 1.00 84.62 108 VAL A O 1
ATOM 910 N N . THR A 1 109 ? 1.874 5.013 2.287 1.00 83.75 109 THR A N 1
ATOM 911 C CA . THR A 1 109 ? 3.126 5.400 1.651 1.00 83.75 109 THR A CA 1
ATOM 912 C C . THR A 1 109 ? 4.214 4.489 2.178 1.00 83.75 109 THR A C 1
ATOM 914 O O . THR A 1 109 ? 4.436 4.430 3.391 1.00 83.75 109 THR A O 1
ATOM 917 N N . SER A 1 110 ? 4.904 3.807 1.275 1.00 81.81 110 SER A N 1
ATOM 918 C CA . SER A 1 110 ? 6.123 3.081 1.590 1.00 81.81 110 SER A CA 1
ATOM 919 C C . SER A 1 110 ? 7.352 3.842 1.118 1.00 81.81 110 SER A C 1
ATOM 921 O O . SER A 1 110 ? 7.242 4.764 0.312 1.00 81.81 110 SER A O 1
ATOM 923 N N . LYS A 1 111 ? 8.514 3.433 1.612 1.00 77.12 111 LYS A N 1
ATOM 924 C CA . LYS A 1 111 ? 9.832 3.826 1.138 1.00 77.12 111 LYS A CA 1
ATOM 925 C C . LYS A 1 111 ? 10.655 2.566 0.939 1.00 77.12 111 LYS A C 1
ATOM 927 O O . LYS A 1 111 ? 10.677 1.708 1.816 1.00 77.12 111 LYS A O 1
ATOM 932 N N . GLU A 1 112 ? 11.366 2.494 -0.169 1.00 68.12 112 GLU A N 1
ATOM 933 C CA . GLU A 1 112 ? 12.454 1.541 -0.357 1.00 68.12 112 GLU A CA 1
ATOM 934 C C . GLU A 1 112 ? 13.469 1.664 0.795 1.00 68.12 112 GLU A C 1
ATOM 936 O O . GLU A 1 112 ? 13.931 2.762 1.139 1.00 68.12 112 GLU A O 1
ATOM 941 N N . SER A 1 113 ? 13.773 0.546 1.453 1.00 54.72 113 SER A N 1
ATOM 942 C CA . SER A 1 113 ? 14.685 0.524 2.597 1.00 54.72 113 SER A CA 1
ATOM 943 C C . SER A 1 113 ? 15.994 -0.175 2.226 1.00 54.72 113 SER A C 1
ATOM 945 O O . SER A 1 113 ? 15.969 -1.372 1.960 1.00 54.72 113 SER A O 1
ATOM 947 N N . PRO A 1 114 ? 17.154 0.507 2.266 1.00 50.22 114 PRO A N 1
ATOM 948 C CA . PRO A 1 114 ? 18.440 -0.172 2.194 1.00 50.22 114 PRO A CA 1
ATOM 949 C C . PRO A 1 114 ? 18.729 -0.837 3.550 1.00 50.22 114 PRO A C 1
ATOM 951 O O . PRO A 1 114 ? 19.113 -0.156 4.502 1.00 50.22 114 PRO A O 1
ATOM 954 N N . PHE A 1 115 ? 18.539 -2.153 3.673 1.00 41.47 115 PHE A N 1
ATOM 955 C CA . PHE A 1 115 ? 19.024 -2.900 4.841 1.00 41.47 115 PHE A CA 1
ATOM 956 C C . PHE A 1 115 ? 20.479 -3.353 4.634 1.00 41.47 115 PHE A C 1
ATOM 958 O O . PHE A 1 115 ? 20.809 -3.879 3.569 1.00 41.47 115 PHE A O 1
ATOM 965 N N . PRO A 1 116 ? 21.371 -3.198 5.633 1.00 36.47 116 PRO A N 1
ATOM 966 C CA . PRO A 1 116 ? 22.694 -3.805 5.577 1.00 36.47 116 PRO A CA 1
ATOM 967 C C . PRO A 1 116 ? 22.550 -5.330 5.687 1.00 36.47 116 PRO A C 1
ATOM 969 O O . PRO A 1 116 ? 22.134 -5.838 6.726 1.00 36.47 116 PRO A O 1
ATOM 972 N N . GLY A 1 117 ? 22.896 -6.041 4.609 1.00 43.91 117 GLY A N 1
ATOM 973 C CA . GLY A 1 117 ? 22.814 -7.505 4.509 1.00 43.91 117 GLY A CA 1
ATOM 974 C C . GLY A 1 117 ? 21.768 -8.041 3.524 1.00 43.91 117 GLY A C 1
ATOM 975 O O . GLY A 1 117 ? 21.555 -9.245 3.501 1.00 43.91 117 GLY A O 1
ATOM 976 N N . TYR A 1 118 ? 21.133 -7.170 2.737 1.00 48.28 118 TYR A N 1
ATOM 977 C CA . TYR A 1 118 ? 20.127 -7.531 1.739 1.00 48.28 118 TYR A CA 1
ATOM 978 C C . TYR A 1 118 ? 20.764 -7.750 0.358 1.00 48.28 118 TYR A C 1
ATOM 980 O O . TYR A 1 118 ? 21.453 -6.856 -0.141 1.00 48.28 118 TYR A O 1
ATOM 988 N N . ASP A 1 119 ? 20.550 -8.927 -0.233 1.00 46.31 119 ASP A N 1
ATOM 989 C CA . ASP A 1 119 ? 20.974 -9.265 -1.595 1.00 46.31 119 ASP A CA 1
ATOM 990 C C . ASP A 1 119 ? 19.761 -9.149 -2.545 1.00 46.31 119 ASP A C 1
ATOM 992 O O . ASP A 1 119 ? 18.834 -9.962 -2.449 1.00 46.31 119 ASP A O 1
ATOM 996 N N . PRO A 1 120 ? 19.7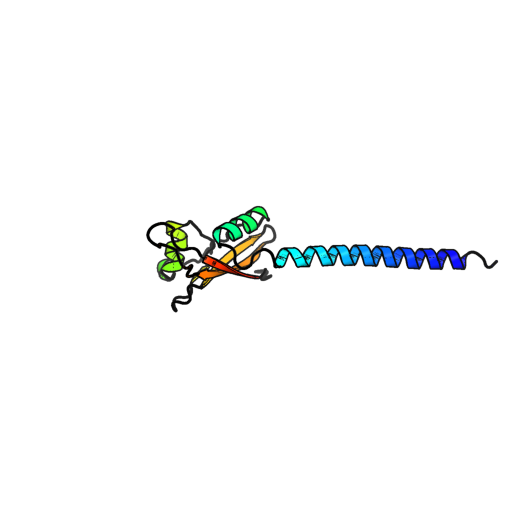25 -8.149 -3.449 1.00 46.28 120 PRO A N 1
ATOM 997 C CA . PRO A 1 120 ? 18.610 -7.954 -4.377 1.00 46.28 120 PRO A CA 1
ATOM 998 C C . PRO A 1 120 ? 18.424 -9.125 -5.357 1.00 46.28 120 PRO A C 1
ATOM 1000 O O . PRO A 1 120 ? 17.352 -9.241 -5.949 1.00 46.28 120 PRO A O 1
ATOM 1003 N N . ASP A 1 121 ? 19.420 -10.010 -5.505 1.00 44.97 121 ASP A N 1
ATOM 1004 C CA . ASP A 1 121 ? 19.322 -11.206 -6.346 1.00 44.97 121 ASP A CA 1
ATOM 1005 C C . ASP A 1 121 ? 18.627 -12.389 -5.633 1.00 44.97 121 ASP A C 1
ATOM 1007 O O . ASP A 1 121 ? 18.252 -13.363 -6.291 1.00 44.97 121 ASP A O 1
ATOM 1011 N N . ILE A 1 122 ? 18.428 -12.322 -4.306 1.00 46.56 122 ILE A N 1
ATOM 1012 C CA . ILE A 1 122 ? 17.845 -13.408 -3.491 1.00 46.56 122 ILE A CA 1
ATOM 1013 C C . ILE A 1 122 ? 16.450 -13.041 -2.957 1.00 46.56 122 ILE A C 1
ATOM 1015 O O . ILE A 1 122 ? 15.546 -13.878 -3.005 1.00 46.56 122 ILE A O 1
ATOM 1019 N N . ASP A 1 123 ? 16.252 -11.801 -2.493 1.00 48.03 123 ASP A N 1
ATOM 1020 C CA . ASP A 1 123 ? 15.130 -11.461 -1.599 1.00 48.03 123 ASP A CA 1
ATOM 1021 C C . ASP A 1 123 ? 14.104 -10.451 -2.171 1.00 48.03 123 ASP A C 1
ATOM 1023 O O . ASP A 1 123 ? 13.116 -10.127 -1.506 1.00 48.03 123 ASP A O 1
ATOM 1027 N N . GLY A 1 124 ? 14.285 -9.963 -3.405 1.00 48.94 124 GLY A N 1
ATOM 1028 C CA . GLY A 1 124 ? 13.373 -9.004 -4.057 1.00 48.94 124 GLY A CA 1
ATOM 1029 C C . GLY A 1 124 ? 13.650 -7.540 -3.685 1.00 48.94 124 GLY A C 1
ATOM 1030 O O . GLY A 1 124 ? 14.771 -7.207 -3.335 1.00 48.94 124 GLY A O 1
ATOM 1031 N N . PHE A 1 125 ? 12.663 -6.642 -3.792 1.00 49.72 125 PHE A N 1
ATOM 1032 C CA . PHE A 1 125 ? 12.710 -5.295 -3.202 1.00 49.72 125 PHE A CA 1
ATOM 1033 C C . PHE A 1 125 ? 11.652 -5.215 -2.102 1.00 49.72 125 PHE A C 1
ATOM 1035 O O . PHE A 1 125 ? 10.466 -5.389 -2.390 1.00 49.72 125 PHE A O 1
ATOM 1042 N N . ASP A 1 126 ? 12.053 -4.922 -0.861 1.00 52.47 126 ASP A N 1
ATOM 1043 C CA . ASP A 1 126 ? 11.104 -4.705 0.231 1.00 52.47 126 ASP A CA 1
ATOM 1044 C C . ASP A 1 126 ? 10.900 -3.214 0.531 1.00 52.47 126 ASP A C 1
ATOM 1046 O O . ASP A 1 126 ? 11.825 -2.395 0.597 1.00 52.47 126 ASP A O 1
ATOM 1050 N N . TYR A 1 127 ? 9.638 -2.852 0.706 1.00 60.16 127 TYR A N 1
ATOM 1051 C CA . TYR A 1 127 ? 9.193 -1.479 0.858 1.00 60.16 127 TYR A CA 1
ATOM 1052 C C . TYR A 1 127 ? 8.718 -1.284 2.290 1.00 60.16 127 TYR A C 1
ATOM 1054 O O . TYR A 1 127 ? 7.740 -1.886 2.692 1.00 60.16 127 TYR A O 1
ATOM 1062 N N . MET A 1 128 ? 9.339 -0.415 3.080 1.00 57.53 128 MET A N 1
ATOM 1063 C CA . MET A 1 128 ? 8.886 -0.166 4.452 1.00 57.53 128 MET A CA 1
ATOM 1064 C C . MET A 1 128 ? 7.718 0.814 4.457 1.00 57.53 128 MET A C 1
ATOM 1066 O O . MET A 1 128 ? 7.824 1.887 3.863 1.00 57.53 128 MET A O 1
ATOM 1070 N N . ALA A 1 129 ? 6.612 0.510 5.139 1.00 56.38 129 ALA A N 1
ATOM 1071 C CA . ALA A 1 129 ? 5.528 1.478 5.306 1.00 56.38 129 ALA A CA 1
ATOM 1072 C C . ALA A 1 129 ? 5.983 2.627 6.220 1.00 56.38 129 ALA A C 1
ATOM 1074 O O . ALA A 1 129 ? 6.284 2.440 7.400 1.00 56.38 129 ALA A O 1
ATOM 1075 N N . VAL A 1 130 ? 6.026 3.838 5.665 1.00 54.62 130 VAL A N 1
ATOM 1076 C CA . VAL A 1 130 ? 6.499 5.038 6.370 1.00 54.62 130 VAL A CA 1
ATOM 1077 C C . VAL A 1 130 ? 5.332 5.887 6.855 1.00 54.62 130 VAL A C 1
ATOM 1079 O O . VAL A 1 130 ? 5.457 6.568 7.865 1.00 54.62 130 VAL A O 1
ATOM 1082 N N . PHE A 1 131 ? 4.177 5.827 6.183 1.00 57.41 131 PHE A N 1
ATOM 1083 C CA . PHE A 1 131 ? 2.974 6.532 6.618 1.00 57.41 131 PHE A CA 1
ATOM 1084 C C . PHE A 1 131 ? 1.699 5.789 6.217 1.00 57.41 131 PHE A C 1
ATOM 1086 O O . PHE A 1 131 ? 1.519 5.424 5.060 1.00 57.41 131 PHE A O 1
ATOM 1093 N N . SER A 1 132 ? 0.775 5.634 7.165 1.00 48.84 132 SER A N 1
ATOM 1094 C CA . SER A 1 132 ? -0.601 5.207 6.905 1.00 48.84 132 SER A CA 1
ATOM 1095 C C . SER A 1 132 ? -1.535 6.337 7.325 1.00 48.84 132 SER A C 1
ATOM 1097 O O . SER A 1 132 ? -1.690 6.630 8.514 1.00 48.84 132 SER A O 1
ATOM 1099 N N . TYR A 1 133 ? -2.125 7.022 6.345 1.00 49.53 133 TYR A N 1
ATOM 1100 C CA . TYR A 1 133 ? -3.177 8.001 6.591 1.00 49.53 133 TYR A CA 1
ATOM 1101 C C . TYR A 1 133 ? -4.476 7.459 6.000 1.00 49.53 133 TYR A C 1
ATOM 1103 O O . TYR A 1 133 ? -4.606 7.287 4.786 1.00 49.53 133 TYR A O 1
ATOM 1111 N N . GLY A 1 134 ? -5.472 7.234 6.858 1.00 41.53 134 GLY A N 1
ATOM 1112 C CA . GLY A 1 134 ? -6.864 7.148 6.426 1.00 41.53 134 GLY A CA 1
ATOM 1113 C C . GLY A 1 134 ? -7.291 8.519 5.916 1.00 41.53 134 GLY A C 1
ATOM 1114 O O . GLY A 1 134 ? -7.818 9.328 6.676 1.00 41.53 134 GLY A O 1
ATOM 1115 N N . LEU A 1 135 ? -6.990 8.820 4.656 1.00 39.56 135 LEU A N 1
ATOM 1116 C CA . LEU A 1 135 ? -7.474 10.023 4.003 1.00 39.56 135 LEU A CA 1
ATOM 1117 C C . LEU A 1 135 ? -8.947 9.791 3.678 1.00 39.56 135 LEU A C 1
ATOM 1119 O O . LEU A 1 135 ? -9.282 9.086 2.731 1.00 39.56 135 LEU A O 1
ATOM 1123 N N . GLN A 1 136 ? -9.825 10.373 4.493 1.00 35.81 136 GLN A N 1
ATOM 1124 C CA . GLN A 1 136 ? -11.265 10.402 4.259 1.00 35.81 136 GLN A CA 1
ATOM 1125 C C . GLN A 1 136 ? -11.580 11.250 3.017 1.00 35.81 136 GLN A C 1
ATOM 1127 O O . GLN A 1 136 ? -12.075 12.365 3.126 1.00 35.81 136 GLN A O 1
ATOM 1132 N N . TYR A 1 137 ? -11.294 10.737 1.824 1.00 33.78 137 TYR A N 1
ATOM 1133 C CA . TYR A 1 137 ? -11.923 11.235 0.610 1.00 33.78 137 TYR A CA 1
ATOM 1134 C C . TYR A 1 137 ? -13.202 10.435 0.404 1.00 33.78 137 TYR A C 1
ATOM 1136 O O . TYR A 1 137 ? -13.172 9.238 0.115 1.00 33.78 137 TYR A O 1
ATOM 1144 N N . LYS A 1 138 ? -14.331 11.110 0.610 1.00 27.89 138 LYS A N 1
ATOM 1145 C CA . LYS A 1 138 ? -15.604 10.714 0.029 1.00 27.89 138 LYS A CA 1
ATOM 1146 C C . LYS A 1 138 ? -15.555 11.219 -1.412 1.00 27.89 138 LYS A C 1
ATOM 1148 O O . LYS A 1 138 ? -15.488 12.425 -1.623 1.00 27.89 138 LYS A O 1
ATOM 1153 N N . VAL A 1 139 ? -15.442 10.308 -2.372 1.00 31.45 139 VAL A N 1
ATOM 1154 C CA . VAL A 1 139 ? -15.631 10.657 -3.783 1.00 31.45 139 VAL A CA 1
ATOM 1155 C C . VAL A 1 139 ? -17.141 10.655 -3.979 1.00 31.45 139 VAL A C 1
ATOM 1157 O O . VAL A 1 139 ? -17.760 9.595 -3.860 1.00 31.45 139 VAL A O 1
ATOM 1160 N N . ASP A 1 140 ? -17.708 11.855 -4.085 1.00 33.12 140 ASP A N 1
ATOM 1161 C CA . ASP A 1 140 ? -19.127 12.077 -4.377 1.00 33.12 140 ASP A CA 1
ATOM 1162 C C . ASP A 1 140 ? -19.468 11.662 -5.818 1.00 33.12 140 ASP A C 1
ATOM 1164 O O . ASP A 1 140 ? -18.597 11.826 -6.707 1.00 33.12 140 ASP A O 1
#